Protein AF-A0A7C4PL25-F1 (afdb_monomer_lite)

pLDDT: mean 85.63, std 12.89, range [39.59, 97.0]

Sequence (104 aa):
MTSSLSILFLDRGTAEQAESAEQPACFPDLNLDQAIKEILSNRQDYRLKSFFYTSLHDIDQILYRQEVGKDLENPLLMREIQTFAEQMVLARRHLLVYSYFCRI

Radius of gyration: 16.99 Å; chains: 1; bounding box: 52×34×32 Å

Foldseek 3Di:
DDQDDDQLFPDSVLVVQLLVADADPCCVVVVVVVVVCVVCVVPPVDSCVSNVRRDDPDPVSVVSNVVVVVVCVPPVVVVVVVVVVVVVVVVVVVVVVVVVVVVD

Secondary structure (DSSP, 8-state):
------TT-S-HHHHHHHHTPPPPTTTTTTTHHHHHHHHTTT-TTS--HHHHH-----HHHHHHHHHHHHHHT-HHHHHHHHHHHHHHHHHHHHHHHHHHHT--

Organism: NCBI:txid229919

Structure (mmCIF, N/CA/C/O backbone):
data_AF-A0A7C4PL25-F1
#
_entry.id   AF-A0A7C4PL25-F1
#
loop_
_atom_site.group_PDB
_atom_site.id
_atom_site.type_symbol
_atom_site.label_atom_id
_atom_site.label_alt_id
_atom_site.label_comp_id
_atom_site.label_asym_id
_atom_site.label_entity_id
_atom_site.label_seq_id
_atom_site.pdbx_PDB_ins_code
_atom_site.Cartn_x
_atom_site.Cartn_y
_atom_site.Cartn_z
_atom_site.occupancy
_atom_site.B_iso_or_equiv
_atom_site.auth_seq_id
_atom_site.auth_comp_id
_atom_site.auth_asym_id
_atom_site.auth_atom_id
_atom_site.pdbx_PDB_model_num
ATOM 1 N N . MET A 1 1 ? -13.834 14.288 -15.717 1.00 39.59 1 MET A N 1
ATOM 2 C CA . MET A 1 1 ? -12.455 13.772 -15.844 1.00 39.59 1 MET A CA 1
ATOM 3 C C . MET A 1 1 ? -11.682 14.232 -14.617 1.00 39.59 1 MET A C 1
ATOM 5 O O . MET A 1 1 ? -10.969 15.222 -14.674 1.00 39.59 1 MET A O 1
ATOM 9 N N . THR A 1 2 ? -11.940 13.619 -13.463 1.00 41.22 2 THR A N 1
ATOM 10 C CA . THR A 1 2 ? -11.253 13.973 -12.215 1.00 41.22 2 THR A CA 1
ATOM 11 C C . THR A 1 2 ? -9.903 13.277 -12.224 1.00 41.22 2 THR A C 1
ATOM 13 O O . THR A 1 2 ? -9.841 12.065 -12.066 1.00 41.22 2 THR A O 1
ATOM 16 N N . SER A 1 3 ? -8.848 14.038 -12.488 1.00 43.50 3 SER A N 1
ATOM 17 C CA . SER A 1 3 ? -7.460 13.598 -12.381 1.00 43.50 3 SER A CA 1
ATOM 18 C C . SER A 1 3 ? -7.161 13.173 -10.940 1.00 43.50 3 SER A C 1
ATOM 20 O O . SER A 1 3 ? -7.156 14.021 -10.046 1.00 43.50 3 SER A O 1
ATOM 22 N N . SER A 1 4 ? -6.948 11.879 -10.709 1.00 57.75 4 SER A N 1
ATOM 23 C CA . SER A 1 4 ? -6.481 11.328 -9.437 1.00 57.75 4 SER A CA 1
ATOM 24 C C . SER A 1 4 ? -4.972 11.563 -9.320 1.00 57.75 4 SER A C 1
ATOM 26 O O . SER A 1 4 ? -4.182 11.067 -10.118 1.00 57.75 4 SER A O 1
ATOM 28 N N . LEU A 1 5 ? -4.554 12.354 -8.329 1.00 69.06 5 LEU A N 1
ATOM 29 C CA . LEU A 1 5 ? -3.155 12.396 -7.905 1.00 69.06 5 LEU A CA 1
ATOM 30 C C . LEU A 1 5 ? -2.882 11.106 -7.114 1.00 69.06 5 LEU A C 1
ATOM 32 O O . LEU A 1 5 ? -3.630 10.809 -6.181 1.00 69.06 5 LEU A O 1
ATOM 36 N N . SER A 1 6 ? -1.847 10.343 -7.470 1.00 81.31 6 SER A N 1
ATOM 37 C CA . SER A 1 6 ? -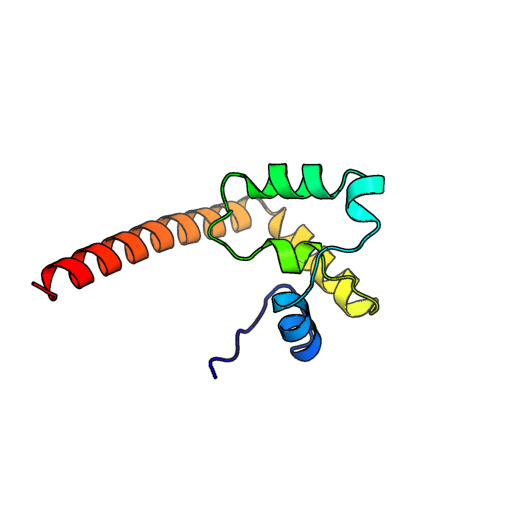1.471 9.130 -6.737 1.00 81.31 6 SER A CA 1
ATOM 38 C C . SER A 1 6 ? -0.167 9.336 -5.981 1.00 81.31 6 SER A C 1
ATOM 40 O O . SER A 1 6 ? 0.815 9.787 -6.555 1.00 81.31 6 SER A O 1
ATOM 42 N N . ILE A 1 7 ? -0.148 8.963 -4.700 1.00 88.62 7 ILE A N 1
ATOM 43 C CA . ILE A 1 7 ? 1.067 8.953 -3.869 1.00 88.62 7 ILE A CA 1
ATOM 44 C C . ILE A 1 7 ? 1.987 7.762 -4.186 1.00 88.62 7 ILE A C 1
ATOM 46 O O . ILE A 1 7 ? 3.106 7.700 -3.706 1.00 88.62 7 ILE A O 1
ATOM 50 N N . LEU A 1 8 ? 1.524 6.785 -4.974 1.00 88.31 8 LEU A N 1
ATOM 51 C CA . LEU A 1 8 ? 2.285 5.568 -5.282 1.00 88.31 8 LEU A CA 1
ATOM 52 C C . LEU A 1 8 ? 3.012 5.629 -6.633 1.00 88.31 8 LEU A C 1
ATOM 54 O O . LEU A 1 8 ? 3.600 4.627 -7.036 1.00 88.31 8 LEU A O 1
ATOM 58 N N . PHE A 1 9 ? 2.936 6.747 -7.360 1.00 87.75 9 PHE A N 1
ATOM 59 C CA . PHE A 1 9 ? 3.606 6.917 -8.651 1.00 87.75 9 PHE A CA 1
ATOM 60 C C . PHE A 1 9 ? 4.100 8.349 -8.819 1.00 87.75 9 PHE A C 1
ATOM 62 O O . PHE A 1 9 ? 3.379 9.292 -8.505 1.00 87.75 9 PHE A O 1
ATOM 69 N N . LEU A 1 10 ? 5.295 8.500 -9.386 1.00 86.06 10 LEU A N 1
ATOM 70 C CA . LEU A 1 10 ? 5.835 9.791 -9.811 1.00 86.06 10 LEU A CA 1
ATOM 71 C C . LEU A 1 10 ? 5.179 10.284 -11.105 1.00 86.06 10 LEU A C 1
ATOM 73 O O . LEU A 1 10 ? 5.032 11.486 -11.305 1.00 86.06 10 LEU A O 1
ATOM 77 N N . ASP A 1 11 ? 4.805 9.354 -11.990 1.00 85.00 11 ASP A N 1
ATOM 78 C CA . ASP A 1 11 ? 4.239 9.668 -13.300 1.00 85.00 11 ASP A CA 1
ATOM 79 C C . ASP A 1 11 ? 2.744 9.357 -13.338 1.00 85.00 11 ASP A C 1
ATOM 81 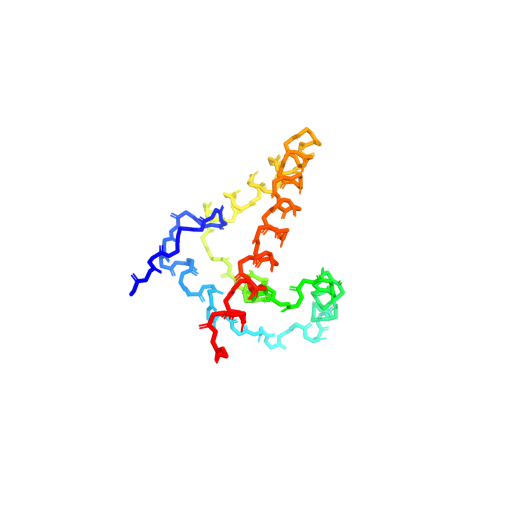O O . ASP A 1 11 ? 2.268 8.316 -12.874 1.00 85.00 11 ASP A O 1
ATOM 85 N N . ARG A 1 12 ? 2.003 10.277 -13.952 1.00 82.25 12 ARG A N 1
ATOM 86 C CA . ARG A 1 12 ? 0.558 10.178 -14.095 1.00 82.25 12 ARG A CA 1
ATOM 87 C C . ARG A 1 12 ? 0.151 9.096 -15.089 1.00 82.25 12 ARG A C 1
ATOM 89 O O . ARG A 1 12 ? -0.839 8.417 -14.836 1.00 82.25 12 ARG A O 1
ATOM 96 N N . GLY A 1 13 ? 0.888 8.928 -16.187 1.00 84.06 13 GLY A N 1
ATOM 97 C CA . GLY A 1 13 ? 0.600 7.869 -17.157 1.00 84.06 13 GLY A CA 1
ATOM 98 C C . GLY A 1 13 ? 0.613 6.502 -16.478 1.00 84.06 13 GLY A C 1
ATOM 99 O O . GLY A 1 13 ? -0.351 5.745 -16.579 1.00 84.06 13 GLY A O 1
ATOM 100 N N . THR A 1 14 ? 1.649 6.266 -15.674 1.00 84.75 14 THR A N 1
ATOM 101 C CA . THR A 1 14 ? 1.839 5.038 -14.889 1.00 84.75 14 THR A CA 1
ATOM 102 C C . THR A 1 14 ? 0.728 4.830 -13.858 1.00 84.75 14 THR A C 1
ATOM 104 O O . THR A 1 14 ? 0.235 3.712 -13.699 1.00 84.75 14 THR A O 1
ATOM 107 N N . ALA A 1 15 ? 0.273 5.899 -13.198 1.00 85.06 15 ALA A N 1
ATOM 108 C CA . ALA A 1 15 ? -0.864 5.835 -12.281 1.00 85.06 15 ALA A CA 1
ATOM 109 C C . ALA A 1 15 ? -2.178 5.453 -12.989 1.00 85.06 15 ALA A C 1
ATOM 111 O O . ALA A 1 15 ? -2.907 4.595 -12.497 1.00 85.06 15 ALA A O 1
ATOM 112 N N . GLU A 1 16 ? -2.468 6.041 -14.152 1.00 85.94 16 GLU A N 1
ATOM 113 C CA . GLU A 1 16 ? -3.680 5.740 -14.931 1.00 85.94 16 GLU A CA 1
ATOM 114 C C . GLU A 1 16 ? -3.658 4.300 -15.478 1.00 85.94 16 GLU A C 1
ATOM 116 O O . GLU A 1 16 ? -4.663 3.587 -15.437 1.00 85.94 16 GLU A O 1
ATOM 121 N N . GLN A 1 17 ? -2.494 3.824 -15.924 1.00 85.25 17 GLN A N 1
ATOM 122 C CA . GLN A 1 17 ? -2.312 2.436 -16.364 1.00 85.25 17 GLN A CA 1
ATOM 123 C C . GLN A 1 17 ? -2.533 1.458 -15.206 1.00 85.25 17 GLN A C 1
ATOM 125 O O . GLN A 1 17 ? -3.179 0.424 -15.373 1.00 85.25 17 GLN A O 1
ATOM 130 N N . ALA A 1 18 ? -2.086 1.816 -14.004 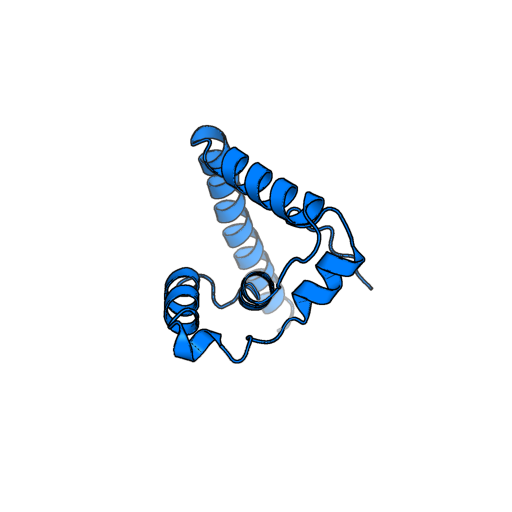1.00 86.38 18 ALA A N 1
ATOM 131 C CA . ALA A 1 18 ? -2.262 0.989 -12.823 1.00 86.38 18 ALA A CA 1
ATOM 132 C C . ALA A 1 18 ? -3.710 0.857 -12.344 1.00 86.38 18 ALA A C 1
ATOM 134 O O . ALA A 1 18 ? -4.062 -0.145 -11.725 1.00 86.38 18 ALA A O 1
ATOM 135 N N . GLU A 1 19 ? -4.570 1.839 -12.617 1.00 84.75 19 GLU A N 1
ATOM 136 C CA . GLU A 1 19 ? -6.002 1.749 -12.300 1.00 84.75 19 GLU A CA 1
ATOM 137 C C . GLU A 1 19 ? -6.724 0.693 -13.159 1.00 84.75 19 GLU A C 1
ATOM 139 O O . GLU A 1 19 ? -7.769 0.180 -12.756 1.00 84.75 19 GLU A O 1
ATOM 144 N N . SER A 1 20 ? -6.153 0.339 -14.316 1.00 85.31 20 SER A N 1
ATOM 145 C CA . SER A 1 20 ? -6.713 -0.626 -15.275 1.00 85.31 20 SER A CA 1
ATOM 146 C C . SER A 1 20 ? -5.921 -1.934 -15.391 1.00 85.31 20 SER A C 1
ATOM 148 O O . SER A 1 20 ? -6.260 -2.778 -16.216 1.00 85.31 20 SER A O 1
ATOM 150 N N . ALA A 1 21 ? -4.897 -2.133 -14.556 1.00 89.12 21 ALA A N 1
ATOM 151 C CA . ALA A 1 21 ? -4.061 -3.326 -14.604 1.00 89.12 21 ALA A CA 1
ATOM 152 C C . ALA A 1 21 ? -4.843 -4.606 -14.257 1.00 89.12 21 ALA A C 1
ATOM 154 O O . ALA A 1 21 ? -5.476 -4.714 -13.200 1.00 89.12 21 ALA A O 1
ATOM 155 N N . GLU A 1 22 ? -4.739 -5.595 -15.143 1.00 91.19 22 GLU A N 1
ATOM 156 C CA . GLU A 1 22 ? -5.278 -6.940 -14.960 1.00 91.19 22 GLU A CA 1
ATOM 157 C C . GLU A 1 22 ? -4.252 -7.872 -14.309 1.00 91.19 22 GLU A C 1
ATOM 159 O O . GLU A 1 22 ?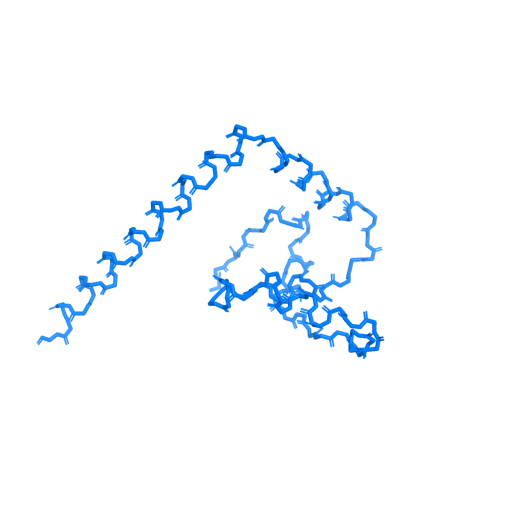 -3.043 -7.644 -14.363 1.00 91.19 22 GLU A O 1
ATOM 164 N N . GLN A 1 23 ? -4.744 -8.940 -13.680 1.00 92.06 23 GLN A N 1
ATOM 165 C CA . GLN A 1 23 ? -3.900 -9.913 -12.997 1.00 92.06 23 GLN A CA 1
ATOM 166 C C . GLN A 1 23 ? -2.948 -10.612 -13.986 1.00 92.06 23 GLN A C 1
ATOM 168 O O . GLN A 1 23 ? -3.420 -11.215 -14.953 1.00 92.06 23 GLN A O 1
ATOM 173 N N . PRO A 1 24 ? -1.626 -10.620 -13.732 1.00 92.25 24 PRO A N 1
ATOM 174 C CA . PRO A 1 24 ? -0.687 -11.338 -14.582 1.00 92.25 24 PRO A CA 1
ATOM 175 C C . PRO A 1 24 ? -0.912 -12.854 -14.527 1.00 92.25 24 PRO A C 1
ATOM 177 O O . PRO A 1 24 ? -1.176 -13.421 -13.464 1.00 92.25 24 PRO A O 1
ATOM 180 N N . ALA A 1 25 ? -0.741 -13.526 -15.667 1.00 93.25 25 ALA A N 1
ATOM 181 C CA . ALA A 1 25 ? -1.013 -14.959 -15.811 1.00 93.25 25 ALA A CA 1
ATOM 182 C C . ALA A 1 25 ? -0.165 -15.858 -14.890 1.00 93.25 25 ALA A C 1
ATOM 184 O O . ALA A 1 25 ? -0.602 -16.947 -14.546 1.00 93.25 25 ALA A O 1
ATOM 185 N N . CYS A 1 26 ? 1.014 -15.400 -14.459 1.00 91.81 26 CYS A N 1
ATOM 186 C CA . CYS A 1 26 ? 1.901 -16.146 -13.562 1.00 91.81 26 CYS A CA 1
ATOM 187 C C . CYS A 1 26 ? 1.501 -16.083 -12.076 1.00 91.81 26 CYS A C 1
ATOM 189 O O . CYS A 1 26 ? 2.105 -16.765 -11.252 1.00 91.81 26 CYS A O 1
ATOM 191 N N . PHE A 1 27 ? 0.521 -15.257 -11.690 1.00 93.38 27 PHE A N 1
ATOM 192 C CA . PHE A 1 27 ? 0.168 -15.066 -10.276 1.00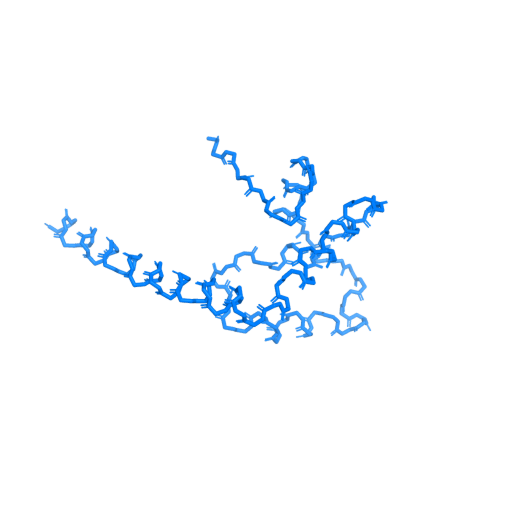 93.38 27 PHE A CA 1
ATOM 193 C C . PHE A 1 27 ? -0.415 -16.318 -9.610 1.00 93.38 27 PHE A C 1
ATOM 195 O O . PHE A 1 27 ? 0.004 -16.593 -8.486 1.00 93.38 27 PHE A O 1
ATOM 202 N N . PRO A 1 28 ? -1.325 -17.076 -10.257 1.00 93.69 28 PRO A N 1
ATOM 203 C CA . PRO A 1 28 ? -1.801 -18.349 -9.719 1.00 93.69 28 PRO A CA 1
ATOM 204 C C . PRO A 1 28 ? -0.671 -19.369 -9.541 1.00 93.69 28 PRO A C 1
ATOM 206 O O . PRO A 1 28 ? -0.611 -20.043 -8.518 1.00 93.69 28 PRO A O 1
ATOM 209 N N . ASP A 1 29 ? 0.269 -19.434 -10.491 1.00 96.50 29 ASP A N 1
ATOM 210 C CA . ASP A 1 29 ? 1.405 -20.368 -10.432 1.00 96.50 29 ASP A CA 1
ATOM 211 C C . ASP A 1 29 ? 2.341 -20.065 -9.253 1.00 96.50 29 ASP A C 1
ATOM 213 O O . ASP A 1 29 ? 2.900 -20.970 -8.635 1.00 96.50 29 ASP A O 1
ATOM 217 N N . LEU A 1 30 ? 2.499 -18.780 -8.923 1.00 94.06 30 LEU A N 1
ATOM 218 C CA . LEU A 1 30 ? 3.303 -18.302 -7.796 1.00 94.06 30 LEU A CA 1
ATOM 219 C C . LEU A 1 30 ? 2.499 -18.164 -6.491 1.00 94.06 30 LEU A C 1
ATOM 221 O O . LEU A 1 30 ? 3.040 -17.693 -5.490 1.00 94.06 30 LEU A O 1
ATOM 225 N N . ASN A 1 31 ? 1.216 -18.538 -6.499 1.00 92.38 31 ASN A N 1
ATOM 226 C CA . ASN A 1 31 ? 0.267 -18.361 -5.397 1.00 92.38 31 ASN A CA 1
ATOM 227 C C . ASN A 1 31 ? 0.172 -16.910 -4.862 1.00 92.38 31 ASN A C 1
ATOM 229 O O . ASN A 1 31 ? -0.155 -16.662 -3.696 1.00 92.38 31 ASN A O 1
ATOM 233 N N . LEU A 1 32 ? 0.488 -15.920 -5.704 1.00 93.31 32 LEU A N 1
ATOM 234 C CA . LEU A 1 32 ? 0.444 -14.496 -5.348 1.00 93.31 32 LEU A CA 1
ATOM 235 C C . LEU A 1 32 ? -0.987 -13.956 -5.338 1.00 93.31 32 LEU A C 1
ATOM 237 O O . LEU A 1 32 ? -1.292 -12.990 -4.641 1.00 93.31 32 LEU A O 1
ATOM 241 N N . ASP A 1 33 ? -1.880 -14.592 -6.087 1.00 92.81 33 ASP A N 1
ATOM 242 C CA . ASP A 1 33 ? -3.307 -14.296 -6.100 1.00 92.81 33 ASP A CA 1
ATOM 243 C C . ASP A 1 33 ? -3.953 -14.552 -4.730 1.00 92.81 33 ASP A C 1
ATOM 245 O O . ASP A 1 33 ? -4.716 -13.708 -4.246 1.00 92.81 33 ASP A O 1
ATOM 249 N N . GLN A 1 34 ? -3.583 -15.651 -4.062 1.00 91.38 34 GLN A N 1
ATOM 250 C CA . GLN A 1 34 ? -4.018 -15.937 -2.698 1.00 91.38 34 GLN A CA 1
ATOM 251 C C . GLN A 1 34 ? -3.437 -14.922 -1.709 1.00 91.38 34 GLN A C 1
ATOM 253 O O . GLN A 1 34 ? -4.185 -14.365 -0.906 1.00 91.38 34 GLN A O 1
ATOM 258 N N . ALA A 1 35 ? -2.137 -14.621 -1.792 1.00 92.00 35 ALA A N 1
ATOM 259 C CA . ALA A 1 35 ? -1.500 -13.641 -0.911 1.00 92.00 35 ALA A CA 1
ATOM 260 C C . ALA A 1 35 ? -2.180 -12.262 -1.002 1.00 92.00 35 ALA A C 1
ATOM 262 O O . ALA A 1 35 ? -2.536 -11.665 0.015 1.00 92.00 35 ALA A O 1
ATOM 263 N N . ILE A 1 36 ? -2.441 -11.780 -2.221 1.00 91.62 36 ILE A N 1
ATOM 264 C CA . ILE A 1 36 ? -3.131 -10.503 -2.450 1.00 91.62 36 ILE A CA 1
ATOM 265 C C . ILE A 1 36 ? -4.565 -10.552 -1.927 1.00 91.62 36 ILE A C 1
ATOM 267 O O . ILE A 1 36 ? -5.042 -9.580 -1.338 1.00 91.62 36 ILE A O 1
ATOM 271 N N . LYS A 1 37 ? -5.267 -11.674 -2.113 1.00 90.88 37 LYS A N 1
ATOM 272 C CA . LYS A 1 37 ? -6.622 -11.855 -1.586 1.00 90.88 37 LYS A CA 1
ATOM 273 C C . LYS A 1 37 ? -6.655 -11.747 -0.060 1.00 90.88 37 LYS A C 1
ATOM 275 O O . LYS A 1 37 ? -7.538 -11.067 0.459 1.00 90.88 37 LYS A O 1
ATOM 280 N N . GLU A 1 38 ? -5.703 -12.360 0.638 1.00 91.69 38 GLU A N 1
ATOM 281 C CA . GLU A 1 38 ? -5.603 -12.293 2.101 1.00 91.69 38 GLU A CA 1
ATOM 282 C C . GLU A 1 38 ? -5.285 -10.871 2.585 1.00 91.69 38 GLU A C 1
ATOM 284 O O . GLU A 1 38 ? -5.989 -10.340 3.449 1.00 91.69 38 GLU A O 1
ATOM 289 N N . ILE A 1 39 ? -4.303 -10.204 1.962 1.00 90.44 39 ILE A N 1
ATOM 290 C CA . ILE A 1 39 ? -3.931 -8.809 2.268 1.00 90.44 39 ILE A CA 1
ATOM 291 C C . ILE A 1 39 ? -5.137 -7.867 2.117 1.00 90.44 39 ILE A C 1
ATOM 293 O O . ILE A 1 39 ? -5.328 -6.944 2.911 1.00 90.44 39 ILE A O 1
ATOM 297 N N . LEU A 1 40 ? -5.971 -8.099 1.100 1.00 90.81 40 LEU A N 1
ATOM 298 C CA . LEU A 1 40 ? -7.109 -7.244 0.761 1.00 90.81 40 LEU A CA 1
ATOM 299 C C . LEU A 1 40 ? -8.443 -7.692 1.366 1.00 90.81 40 LEU A C 1
ATOM 301 O O . LEU A 1 40 ? -9.462 -7.052 1.100 1.00 90.81 40 LEU A O 1
ATOM 305 N N . SER A 1 41 ? -8.460 -8.742 2.188 1.00 86.88 41 SER A N 1
ATOM 306 C CA . SER A 1 41 ? -9.675 -9.344 2.759 1.00 86.88 41 SER A CA 1
ATOM 307 C C . SER A 1 41 ? -10.643 -8.317 3.367 1.00 86.88 41 SER A C 1
ATOM 309 O O . SER A 1 41 ? -11.836 -8.360 3.074 1.00 86.88 41 SER A O 1
ATOM 311 N N . ASN A 1 42 ? -10.119 -7.334 4.107 1.00 82.00 42 ASN A N 1
ATOM 312 C CA . ASN A 1 42 ? -10.886 -6.274 4.779 1.00 82.00 42 ASN A CA 1
ATOM 313 C C . ASN A 1 42 ? -11.002 -4.962 3.980 1.00 82.00 42 ASN A C 1
ATOM 315 O O . ASN A 1 42 ? -11.466 -3.951 4.505 1.00 82.00 42 ASN A O 1
ATOM 319 N N . ARG A 1 43 ? -10.520 -4.935 2.732 1.00 84.00 43 ARG A N 1
ATOM 320 C CA . ARG A 1 43 ? -10.413 -3.720 1.904 1.00 84.00 43 ARG A CA 1
ATOM 321 C C . ARG A 1 43 ? -10.926 -3.936 0.478 1.00 84.00 43 ARG A C 1
ATOM 323 O O . ARG A 1 43 ? -10.513 -3.223 -0.428 1.00 84.00 43 ARG A O 1
ATOM 330 N N . GLN A 1 44 ? -11.826 -4.896 0.272 1.00 76.44 44 GLN A N 1
ATOM 331 C CA . GLN A 1 44 ? -12.318 -5.268 -1.063 1.00 76.44 44 GLN A CA 1
ATOM 332 C C . GLN A 1 44 ? -13.096 -4.147 -1.764 1.00 76.44 44 GLN A C 1
ATOM 334 O O . GLN A 1 44 ? -13.043 -4.044 -2.987 1.00 76.44 44 GLN A O 1
ATOM 339 N N . ASP A 1 45 ? -13.763 -3.283 -0.993 1.00 77.50 45 ASP A N 1
ATOM 340 C CA . ASP A 1 45 ? -14.474 -2.107 -1.516 1.00 77.50 45 ASP A CA 1
ATOM 341 C C . ASP A 1 45 ? -13.523 -1.087 -2.155 1.00 77.50 45 ASP A C 1
ATOM 343 O O . ASP A 1 45 ? -13.921 -0.260 -2.979 1.00 77.50 45 ASP A O 1
ATOM 347 N N . TYR A 1 46 ? -12.246 -1.144 -1.780 1.00 79.06 46 TYR A N 1
ATOM 348 C CA . TYR A 1 46 ? -11.204 -0.361 -2.406 1.00 79.06 46 TYR A CA 1
ATOM 349 C C . TYR A 1 46 ? -10.681 -1.143 -3.614 1.00 79.06 46 TYR A C 1
ATOM 351 O O . TYR A 1 46 ? -10.285 -2.304 -3.505 1.00 79.06 46 TYR A O 1
ATOM 359 N N . ARG A 1 47 ? -10.644 -0.500 -4.787 1.00 82.12 47 ARG A N 1
ATOM 360 C CA . ARG A 1 47 ? -10.089 -1.067 -6.030 1.00 82.12 47 ARG A CA 1
ATOM 361 C C . ARG A 1 47 ? -8.554 -1.149 -5.971 1.00 82.12 47 ARG A C 1
ATOM 363 O O . ARG A 1 47 ? -7.866 -0.565 -6.792 1.00 82.12 47 ARG A O 1
ATOM 370 N N . LEU A 1 48 ? -8.013 -1.835 -4.961 1.00 87.38 48 LEU A N 1
ATOM 371 C CA . LEU A 1 48 ? -6.577 -1.871 -4.669 1.00 87.38 48 LEU A CA 1
ATOM 372 C C . LEU A 1 48 ? -5.826 -2.938 -5.466 1.00 87.38 48 LEU A C 1
ATOM 374 O O . LEU A 1 48 ? -4.623 -2.813 -5.658 1.00 87.38 48 LEU A O 1
ATOM 378 N N . LYS A 1 49 ? -6.525 -3.978 -5.938 1.00 90.06 49 LYS A N 1
ATOM 379 C CA . LYS A 1 49 ? -5.923 -5.122 -6.641 1.00 90.06 49 LYS A CA 1
ATOM 380 C C . LYS A 1 49 ? -5.064 -4.706 -7.835 1.00 90.06 49 LYS A C 1
ATOM 382 O O . LYS A 1 49 ? -3.957 -5.208 -7.983 1.00 90.06 49 LYS A O 1
ATOM 387 N N . SER A 1 50 ? -5.546 -3.759 -8.637 1.00 89.75 50 SER A N 1
ATOM 388 C CA . SER A 1 50 ? -4.857 -3.315 -9.849 1.00 89.75 50 SER A CA 1
ATOM 389 C C . SER A 1 50 ? -3.472 -2.723 -9.538 1.00 89.75 50 SER A C 1
ATOM 391 O O . SER A 1 50 ? -2.505 -3.005 -10.244 1.00 89.75 50 SER A O 1
ATOM 393 N N . PHE A 1 51 ? -3.306 -2.041 -8.398 1.00 89.25 51 PHE A N 1
ATOM 394 C CA . PHE A 1 51 ? -2.002 -1.525 -7.965 1.00 89.25 51 PHE A CA 1
ATOM 395 C C . PHE A 1 51 ? -0.987 -2.628 -7.623 1.00 89.25 51 PHE A C 1
ATOM 397 O O . PHE A 1 51 ? 0.208 -2.405 -7.819 1.00 89.25 51 PHE A O 1
ATOM 404 N N . PHE A 1 52 ? -1.440 -3.803 -7.163 1.00 89.56 52 PHE A N 1
ATOM 405 C CA . PHE A 1 52 ? -0.586 -4.980 -6.922 1.00 89.56 52 PHE A CA 1
ATOM 406 C C . PHE A 1 52 ? -0.259 -5.753 -8.205 1.00 89.56 52 PHE A C 1
ATOM 408 O O . PHE A 1 52 ? 0.762 -6.429 -8.271 1.00 89.56 52 PHE A O 1
ATOM 415 N N . TYR A 1 53 ? -1.115 -5.660 -9.221 1.00 91.50 53 TYR A N 1
ATOM 416 C CA . TYR A 1 53 ? -0.901 -6.278 -10.533 1.00 91.50 53 TYR A CA 1
ATOM 417 C C . TYR A 1 53 ? -0.011 -5.443 -11.450 1.00 91.50 53 TYR A C 1
ATOM 419 O O . TYR A 1 53 ? 0.549 -5.954 -12.417 1.00 91.50 53 TYR A O 1
ATOM 427 N N . THR A 1 54 ? 0.132 -4.156 -11.140 1.00 89.69 54 THR A N 1
ATOM 428 C CA . THR A 1 54 ? 0.937 -3.232 -11.932 1.00 89.69 54 THR A CA 1
ATOM 429 C C . THR A 1 54 ? 2.419 -3.563 -11.790 1.00 89.69 54 THR A C 1
ATOM 431 O O . THR A 1 54 ? 3.039 -3.265 -10.765 1.00 89.69 54 THR A O 1
ATOM 434 N N . SER A 1 55 ? 2.996 -4.127 -12.848 1.00 86.00 55 SER A N 1
ATOM 435 C CA . SER A 1 55 ? 4.444 -4.255 -12.995 1.00 86.00 55 SER A CA 1
ATOM 436 C C . SER A 1 55 ? 5.057 -2.888 -13.295 1.00 86.00 55 SER A C 1
ATOM 438 O O . SER A 1 55 ? 4.660 -2.220 -14.248 1.00 86.00 55 SER A O 1
ATOM 440 N N . LEU A 1 56 ? 6.036 -2.473 -12.492 1.00 87.56 56 LEU A N 1
ATOM 441 C CA . LEU A 1 56 ? 6.840 -1.286 -12.769 1.00 87.56 56 LEU A CA 1
ATOM 442 C C . LEU A 1 56 ? 8.105 -1.688 -13.524 1.00 87.56 56 LEU A C 1
ATOM 444 O O . LEU A 1 56 ? 8.794 -2.626 -13.129 1.00 87.56 56 LEU A O 1
ATOM 448 N N . HIS A 1 57 ? 8.412 -0.961 -14.596 1.00 88.06 57 HIS A N 1
ATOM 449 C CA . HIS A 1 57 ? 9.603 -1.187 -15.424 1.00 88.06 57 HIS A CA 1
ATOM 450 C C . HIS A 1 57 ? 10.650 -0.074 -15.286 1.00 88.06 57 HIS A C 1
ATOM 452 O O . HIS A 1 57 ? 11.767 -0.221 -15.773 1.00 88.06 57 HIS A O 1
ATOM 458 N N . ASP A 1 58 ? 10.289 1.018 -14.614 1.00 90.50 58 ASP A N 1
ATOM 459 C CA . ASP A 1 58 ? 11.159 2.152 -14.329 1.00 90.50 58 ASP A CA 1
ATOM 460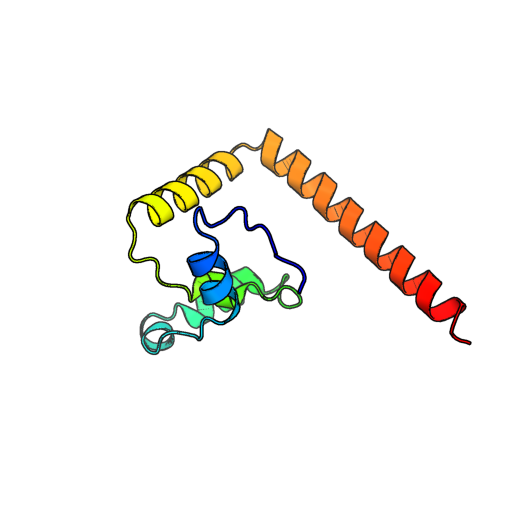 C C . ASP A 1 58 ? 11.711 2.045 -12.901 1.00 90.50 58 ASP A C 1
ATOM 462 O O . ASP A 1 58 ? 10.958 1.879 -11.936 1.00 90.50 58 ASP A O 1
ATOM 466 N N . ILE A 1 59 ? 13.035 2.135 -12.779 1.00 92.81 59 ILE A N 1
ATOM 467 C CA . ILE A 1 59 ? 13.757 2.035 -11.509 1.00 92.81 59 ILE A CA 1
ATOM 468 C C . ILE A 1 59 ? 13.374 3.190 -10.583 1.00 92.81 59 ILE A C 1
ATOM 470 O O . ILE A 1 59 ? 13.164 2.953 -9.393 1.00 92.81 59 ILE A O 1
ATOM 474 N N . ASP A 1 60 ? 13.214 4.405 -11.106 1.00 91.81 60 ASP A N 1
ATOM 475 C CA . ASP A 1 60 ? 12.905 5.575 -10.280 1.00 91.81 60 ASP A CA 1
ATOM 476 C C . ASP A 1 60 ? 11.509 5.445 -9.651 1.00 91.81 60 ASP A C 1
ATOM 478 O O . ASP A 1 60 ? 11.314 5.749 -8.472 1.00 91.81 60 ASP A O 1
ATOM 482 N N . GLN A 1 61 ? 10.547 4.881 -10.391 1.00 90.81 61 GLN A N 1
ATOM 483 C CA . GLN A 1 61 ? 9.208 4.562 -9.876 1.00 90.81 61 GLN A CA 1
ATOM 484 C C . GLN A 1 61 ? 9.242 3.481 -8.793 1.00 90.81 61 GLN A C 1
ATOM 486 O O . GLN A 1 61 ? 8.516 3.568 -7.798 1.00 90.81 61 GLN A O 1
ATOM 491 N N . ILE A 1 62 ? 10.064 2.445 -8.987 1.00 91.38 62 ILE A N 1
ATOM 492 C CA . ILE A 1 62 ? 10.221 1.360 -8.011 1.00 91.38 62 ILE A CA 1
ATOM 493 C C . ILE A 1 62 ? 10.801 1.915 -6.712 1.00 91.38 62 ILE A C 1
ATOM 495 O O . ILE A 1 62 ? 10.246 1.659 -5.642 1.00 91.38 62 ILE A O 1
ATOM 499 N N . LEU A 1 63 ? 11.881 2.694 -6.805 1.00 94.50 63 LEU A N 1
ATOM 500 C CA . LEU A 1 63 ? 12.530 3.304 -5.648 1.00 94.50 63 LEU A CA 1
ATOM 501 C C . LEU A 1 63 ? 11.579 4.251 -4.924 1.00 94.50 63 LEU A C 1
ATOM 503 O O . LEU A 1 63 ? 11.426 4.139 -3.713 1.00 94.50 63 LEU A O 1
ATOM 507 N N . TYR A 1 64 ? 10.864 5.106 -5.656 1.00 93.44 64 TYR A N 1
ATOM 508 C CA . TYR A 1 64 ? 9.876 6.002 -5.063 1.00 93.44 64 TYR A CA 1
ATOM 509 C C . TYR A 1 64 ? 8.817 5.249 -4.252 1.00 93.44 64 TYR A C 1
ATOM 511 O O . TYR A 1 64 ? 8.560 5.592 -3.100 1.00 93.44 64 TYR A O 1
ATOM 519 N N . ARG A 1 65 ? 8.240 4.173 -4.805 1.00 91.75 65 ARG A N 1
ATOM 520 C CA . ARG A 1 65 ? 7.270 3.350 -4.067 1.00 91.75 65 ARG A CA 1
ATOM 521 C C . ARG A 1 65 ? 7.856 2.718 -2.811 1.00 91.75 65 ARG A C 1
ATOM 523 O O . ARG A 1 65 ? 7.150 2.599 -1.812 1.00 91.75 65 ARG A O 1
ATOM 530 N N . GLN A 1 66 ? 9.111 2.281 -2.869 1.00 93.44 66 GLN A N 1
ATOM 531 C CA . GLN A 1 66 ? 9.790 1.707 -1.711 1.00 93.44 66 GLN A CA 1
ATOM 532 C C . GLN A 1 66 ? 10.048 2.760 -0.634 1.00 93.44 66 GLN A C 1
ATOM 534 O O . GLN A 1 66 ? 9.819 2.471 0.535 1.00 93.44 66 GLN A O 1
ATOM 539 N N . GLU A 1 67 ? 10.455 3.974 -1.008 1.00 95.12 67 GLU A N 1
ATOM 540 C CA . GLU A 1 67 ? 10.623 5.084 -0.063 1.00 95.12 67 GLU A CA 1
ATOM 541 C C . GLU A 1 67 ? 9.292 5.478 0.585 1.00 95.12 67 GLU A C 1
ATOM 543 O O . GLU A 1 67 ? 9.227 5.580 1.805 1.00 95.12 67 GLU A O 1
ATOM 548 N N . VAL A 1 68 ? 8.198 5.556 -0.183 1.00 92.81 68 VAL A N 1
ATOM 549 C CA . VAL A 1 68 ? 6.852 5.751 0.389 1.00 92.81 68 VAL A CA 1
ATOM 550 C C . VAL A 1 68 ? 6.515 4.636 1.385 1.00 92.81 68 VAL A C 1
ATOM 552 O O . VAL A 1 68 ? 5.967 4.902 2.451 1.00 92.81 68 VAL A O 1
ATOM 555 N N . GLY A 1 69 ? 6.860 3.383 1.070 1.00 91.88 69 GLY A N 1
ATOM 556 C CA . GLY A 1 69 ? 6.713 2.259 1.995 1.00 91.88 69 GLY A CA 1
ATOM 557 C C . GLY A 1 69 ? 7.496 2.454 3.296 1.00 91.88 69 GLY A C 1
ATOM 558 O O . GLY A 1 69 ? 6.927 2.284 4.370 1.00 91.88 69 GLY A O 1
ATOM 559 N N . LYS A 1 70 ? 8.762 2.873 3.207 1.00 95.50 70 LYS A N 1
ATOM 560 C CA . LYS A 1 70 ? 9.622 3.153 4.369 1.00 95.50 70 LYS A CA 1
ATOM 561 C C . LYS A 1 70 ? 9.099 4.308 5.214 1.00 95.50 70 LYS A C 1
ATOM 563 O O . LYS A 1 70 ? 9.092 4.209 6.437 1.00 95.50 70 LYS A O 1
ATOM 568 N N . ASP A 1 71 ? 8.615 5.378 4.590 1.00 93.62 71 ASP A N 1
ATOM 569 C CA . ASP A 1 71 ? 8.005 6.497 5.310 1.00 93.62 71 ASP A CA 1
ATOM 570 C C . ASP A 1 71 ? 6.805 6.018 6.138 1.00 93.62 71 ASP A C 1
ATOM 572 O O . ASP A 1 71 ? 6.639 6.403 7.299 1.00 93.62 71 ASP A O 1
ATOM 576 N N . LEU A 1 72 ? 6.001 5.111 5.573 1.00 93.00 72 LEU A N 1
ATOM 577 C CA . LEU A 1 72 ? 4.855 4.496 6.243 1.00 93.00 72 LEU A CA 1
ATOM 578 C C . LEU A 1 72 ? 5.240 3.525 7.374 1.00 93.00 72 LEU A C 1
ATOM 580 O O . LEU A 1 72 ? 4.392 3.219 8.210 1.00 93.00 72 LEU A O 1
ATOM 584 N N . GLU A 1 73 ? 6.493 3.076 7.471 1.00 94.56 73 GLU A N 1
ATOM 585 C CA . GLU A 1 73 ? 6.965 2.290 8.620 1.00 94.56 73 GLU A CA 1
ATOM 586 C C . GLU A 1 73 ? 7.144 3.150 9.882 1.00 94.56 73 GLU A C 1
ATOM 588 O O . GLU A 1 73 ? 7.226 2.613 10.990 1.00 94.56 73 GLU A O 1
ATOM 593 N N . ASN A 1 74 ? 7.151 4.485 9.758 1.00 97.00 74 ASN A N 1
ATOM 594 C CA . ASN A 1 74 ? 7.192 5.368 10.916 1.00 97.00 74 ASN A CA 1
ATOM 595 C C . ASN A 1 74 ? 5.890 5.240 11.739 1.00 97.00 74 ASN A C 1
ATOM 597 O O . ASN A 1 74 ? 4.817 5.640 11.272 1.00 97.00 74 ASN A O 1
ATOM 601 N N . PRO A 1 75 ? 5.956 4.764 12.998 1.00 96.06 75 PRO A N 1
ATOM 602 C CA . PRO A 1 75 ? 4.764 4.458 13.784 1.00 96.06 75 PRO A CA 1
ATOM 603 C C . PRO A 1 75 ? 3.950 5.702 14.157 1.00 96.06 75 PRO A C 1
ATOM 605 O O . PRO A 1 75 ? 2.733 5.607 14.310 1.00 96.06 75 PRO A O 1
ATOM 608 N N . LEU A 1 76 ? 4.590 6.870 14.294 1.00 96.25 76 LEU A N 1
ATOM 609 C CA . LEU A 1 76 ? 3.882 8.124 14.561 1.00 96.25 76 LEU A CA 1
ATOM 610 C C . LEU A 1 76 ? 3.091 8.560 13.328 1.00 96.25 76 LEU A C 1
ATOM 612 O O . LEU A 1 76 ? 1.904 8.849 13.440 1.00 96.25 76 LEU A O 1
ATOM 616 N N . LEU A 1 77 ? 3.720 8.534 12.149 1.00 95.06 77 LEU A N 1
ATOM 617 C CA . LEU A 1 77 ? 3.050 8.883 10.898 1.00 95.06 77 LEU A CA 1
ATOM 618 C C . LEU A 1 77 ? 1.895 7.921 10.599 1.00 95.06 77 LEU A C 1
ATOM 620 O O . LEU A 1 77 ? 0.785 8.360 10.303 1.00 95.06 77 LEU A O 1
ATOM 624 N N . MET A 1 78 ? 2.134 6.614 10.731 1.00 94.62 78 MET A N 1
ATOM 625 C CA . MET A 1 78 ? 1.113 5.594 10.498 1.00 94.62 78 MET A CA 1
ATOM 626 C C . MET A 1 78 ? -0.092 5.776 11.428 1.00 94.62 78 MET A C 1
ATOM 628 O O . MET A 1 78 ? -1.235 5.661 10.987 1.00 94.62 78 MET A O 1
ATOM 632 N N . ARG A 1 79 ? 0.139 6.124 12.701 1.00 96.38 79 ARG A N 1
ATOM 633 C CA . ARG A 1 79 ? -0.941 6.405 13.655 1.00 96.38 79 ARG A CA 1
ATOM 634 C C . ARG A 1 79 ? -1.796 7.598 13.229 1.00 96.38 79 ARG A C 1
ATOM 636 O O . ARG A 1 79 ? -3.024 7.513 13.299 1.00 96.38 79 ARG A O 1
ATOM 643 N N . GLU A 1 80 ? -1.174 8.686 12.786 1.00 96.56 80 GLU A N 1
ATOM 644 C CA . GLU A 1 80 ? -1.900 9.869 12.308 1.00 96.56 80 GLU A CA 1
ATOM 645 C C . GLU A 1 80 ? -2.701 9.556 11.036 1.00 96.56 80 GLU A C 1
ATOM 647 O O . GLU A 1 80 ? -3.887 9.881 10.952 1.00 96.56 80 GLU A O 1
ATOM 652 N N . ILE A 1 81 ? -2.101 8.837 10.078 1.00 94.12 81 ILE A N 1
ATOM 653 C CA . ILE A 1 81 ? -2.782 8.387 8.853 1.00 94.12 81 ILE A CA 1
ATOM 654 C C . ILE A 1 81 ? -3.978 7.495 9.191 1.00 94.12 81 ILE A C 1
ATOM 656 O O . ILE A 1 81 ? -5.058 7.663 8.620 1.00 94.12 81 ILE A O 1
ATOM 660 N N . GLN A 1 82 ? -3.811 6.556 10.121 1.00 93.56 82 GLN A N 1
ATOM 661 C CA . GLN A 1 82 ? -4.883 5.656 10.521 1.00 93.56 82 GLN A CA 1
ATOM 662 C C . GLN A 1 82 ? -6.022 6.406 11.218 1.00 93.56 82 GLN A C 1
ATOM 664 O O . GLN A 1 82 ? -7.184 6.209 10.864 1.00 93.56 82 GLN A O 1
ATOM 669 N N . THR A 1 83 ? -5.693 7.331 12.121 1.00 96.12 83 THR A N 1
ATOM 670 C CA . THR A 1 83 ? -6.681 8.193 12.784 1.00 96.12 83 THR A CA 1
ATOM 671 C C . THR A 1 83 ? -7.477 8.990 11.751 1.00 96.12 83 THR A C 1
ATOM 673 O O . THR A 1 83 ? -8.708 8.999 11.777 1.00 96.12 83 THR A O 1
ATOM 676 N N . PHE A 1 84 ? -6.794 9.607 10.785 1.00 94.44 84 PHE A N 1
ATOM 677 C CA . PHE A 1 84 ? -7.443 10.320 9.688 1.00 94.44 84 PHE A CA 1
ATOM 678 C C . PHE A 1 84 ? -8.360 9.405 8.860 1.00 94.44 84 PHE A C 1
ATOM 680 O O . PHE A 1 84 ? -9.514 9.753 8.593 1.00 94.44 84 PHE A O 1
ATOM 687 N N . ALA A 1 85 ? -7.878 8.220 8.476 1.00 91.06 85 ALA A N 1
ATOM 688 C CA . ALA A 1 85 ? -8.643 7.266 7.678 1.00 91.06 85 ALA A CA 1
ATOM 689 C C . ALA A 1 85 ? -9.926 6.811 8.396 1.00 91.06 85 ALA A C 1
ATOM 691 O O . ALA A 1 85 ? -10.989 6.743 7.775 1.00 91.06 85 ALA A O 1
ATOM 692 N N . GLU A 1 86 ? -9.852 6.557 9.703 1.00 92.12 86 GLU A N 1
ATOM 693 C CA . GLU A 1 86 ? -11.003 6.192 10.533 1.00 92.12 86 GLU A CA 1
ATOM 694 C C . GLU A 1 86 ? -12.054 7.310 10.568 1.00 92.12 86 GLU A C 1
ATOM 696 O O . GLU A 1 86 ? -13.240 7.052 10.335 1.00 92.12 86 GLU A O 1
ATOM 701 N N . GLN A 1 87 ? -11.634 8.567 10.751 1.00 94.88 87 GLN A N 1
ATOM 702 C CA . GLN A 1 87 ? -12.550 9.715 10.711 1.00 94.88 87 GLN A CA 1
ATOM 703 C C . GLN A 1 87 ? -13.205 9.891 9.332 1.00 94.88 87 GLN A C 1
ATOM 705 O O . GLN A 1 87 ? -14.400 10.179 9.240 1.00 94.88 87 GLN A O 1
ATOM 710 N N . MET A 1 88 ? -12.469 9.649 8.244 1.00 90.44 88 MET A N 1
ATOM 711 C CA . MET A 1 88 ? -13.013 9.721 6.884 1.00 90.44 88 MET A CA 1
ATOM 712 C C . MET A 1 88 ? -14.072 8.650 6.602 1.00 90.44 88 MET A C 1
ATOM 714 O O . MET A 1 88 ? -15.048 8.915 5.890 1.00 90.44 88 MET A O 1
ATOM 718 N N . VAL A 1 89 ? -13.930 7.451 7.176 1.00 88.25 89 VAL A N 1
ATOM 719 C CA . VAL A 1 89 ? -14.969 6.412 7.103 1.00 88.25 89 VAL A CA 1
ATOM 720 C C . VAL A 1 89 ? -16.245 6.882 7.802 1.00 88.25 89 VAL A C 1
ATOM 722 O O . VAL A 1 89 ? -17.334 6.731 7.242 1.00 88.25 89 VAL A O 1
ATOM 725 N N . LEU A 1 90 ? -16.131 7.493 8.986 1.00 90.69 90 LEU A N 1
ATOM 726 C CA . LEU A 1 90 ? -17.280 8.045 9.713 1.00 90.69 90 LEU A CA 1
ATOM 727 C C . LEU A 1 90 ? -17.957 9.173 8.927 1.00 90.69 90 LEU A C 1
ATOM 729 O O . LEU A 1 90 ? -19.172 9.137 8.728 1.00 90.69 90 LEU A O 1
ATOM 733 N N . ALA A 1 91 ? -17.178 10.120 8.400 1.00 90.38 91 ALA A N 1
ATOM 734 C CA . ALA A 1 91 ? -17.692 11.212 7.578 1.00 90.38 91 ALA A CA 1
ATOM 735 C C . ALA A 1 91 ? -18.474 10.688 6.359 1.00 90.38 91 ALA A C 1
ATOM 737 O O . ALA A 1 91 ? -19.599 11.123 6.103 1.00 90.38 91 ALA A O 1
ATOM 738 N N . ARG A 1 92 ? -17.931 9.689 5.645 1.00 86.75 92 ARG A N 1
ATOM 739 C CA . ARG A 1 92 ? -18.611 9.063 4.501 1.00 86.75 92 ARG A CA 1
ATOM 740 C C . ARG A 1 92 ? -19.915 8.372 4.912 1.00 86.75 92 ARG A C 1
ATOM 742 O O . ARG A 1 92 ? -20.903 8.495 4.193 1.00 86.75 92 ARG A O 1
ATOM 749 N N . ARG A 1 93 ? -19.950 7.685 6.060 1.00 86.56 93 ARG A N 1
ATOM 750 C CA . ARG A 1 93 ? -21.184 7.069 6.584 1.00 86.56 93 ARG A CA 1
ATOM 751 C C . ARG A 1 93 ? -22.262 8.115 6.853 1.00 86.56 93 ARG A C 1
ATOM 753 O O . ARG A 1 93 ? -23.391 7.928 6.410 1.00 86.56 93 ARG A O 1
ATOM 760 N N . HIS A 1 94 ? -21.918 9.225 7.508 1.00 87.31 94 HIS A N 1
ATOM 761 C CA . HIS A 1 94 ? -22.871 10.308 7.755 1.00 87.31 94 HIS A CA 1
ATOM 762 C C . HIS A 1 94 ? -23.417 10.898 6.452 1.00 87.31 94 HIS A C 1
ATOM 764 O O . HIS A 1 94 ? -24.631 11.030 6.309 1.00 87.31 94 HIS A O 1
ATOM 770 N N . LEU A 1 95 ? -22.550 11.184 5.476 1.00 85.81 95 LEU A N 1
ATOM 771 C CA . LEU A 1 95 ? -22.974 11.708 4.173 1.00 85.81 95 LEU A CA 1
ATOM 772 C C . LEU A 1 95 ? -23.941 10.765 3.447 1.00 85.81 95 LEU A C 1
ATOM 774 O O . LEU A 1 95 ? -24.930 11.225 2.878 1.00 85.81 95 LEU A O 1
ATOM 778 N N . LEU A 1 96 ? -23.695 9.453 3.496 1.00 83.88 96 LEU A N 1
ATOM 779 C CA . LEU A 1 96 ? -24.601 8.470 2.905 1.00 83.88 96 LEU A CA 1
ATOM 780 C C . LEU A 1 96 ? -25.976 8.506 3.583 1.00 83.88 96 LEU A C 1
ATOM 782 O O . LEU A 1 96 ? -26.976 8.604 2.874 1.00 83.88 96 LEU A O 1
ATOM 786 N N . VAL A 1 97 ? -26.028 8.509 4.922 1.00 78.75 97 VAL A N 1
ATOM 787 C CA . VAL A 1 97 ? -27.282 8.560 5.703 1.00 78.75 97 VAL A CA 1
ATOM 788 C C . VAL A 1 97 ? -28.116 9.801 5.362 1.00 78.75 97 VAL A C 1
ATOM 790 O O . VAL A 1 97 ? -29.310 9.672 5.094 1.00 78.75 97 VAL A O 1
ATOM 793 N N . TYR A 1 98 ? -27.501 10.986 5.288 1.00 68.12 98 TYR A N 1
ATOM 794 C CA . TYR A 1 98 ? -28.216 12.209 4.899 1.00 68.12 98 TYR A CA 1
ATOM 795 C C . TYR A 1 98 ? -28.692 12.184 3.438 1.00 68.12 98 TYR A C 1
ATOM 797 O O . TYR A 1 98 ? -29.766 12.707 3.140 1.00 68.12 98 TYR A O 1
ATOM 805 N N . SER A 1 99 ? -27.948 11.542 2.528 1.00 63.72 99 SER A N 1
ATOM 806 C CA . SER A 1 99 ? -28.375 11.405 1.126 1.00 63.72 99 SER A CA 1
ATOM 807 C C . SER A 1 99 ? -29.613 10.511 0.963 1.00 63.72 99 SER A C 1
ATOM 809 O O . SER A 1 99 ? -30.427 10.763 0.079 1.00 63.72 99 SER A O 1
ATOM 811 N N . TYR A 1 100 ? -29.787 9.497 1.824 1.00 58.06 100 TYR A N 1
ATOM 812 C CA . TYR A 1 100 ? -30.972 8.630 1.806 1.00 58.06 100 TYR A CA 1
ATOM 813 C C . TYR A 1 100 ? -32.220 9.327 2.365 1.00 58.06 100 TYR A C 1
ATOM 815 O O . TYR A 1 100 ? -33.313 9.093 1.860 1.00 58.06 100 TYR A O 1
ATOM 823 N N . PHE A 1 101 ? -32.071 10.206 3.362 1.00 55.44 101 PHE A N 1
ATOM 824 C CA . PHE A 1 101 ? -33.203 10.910 3.983 1.00 55.44 101 PHE A CA 1
ATOM 825 C C . PHE A 1 101 ? -33.779 12.037 3.107 1.00 55.44 101 PHE A C 1
ATOM 827 O O . PHE A 1 101 ? -34.949 12.364 3.227 1.00 55.44 101 PHE A O 1
ATOM 834 N N . CYS A 1 102 ? -32.982 12.609 2.200 1.00 50.91 102 CYS A N 1
ATOM 835 C CA . CYS A 1 102 ? -33.422 13.667 1.277 1.00 50.91 102 CYS A CA 1
ATOM 836 C C . CYS A 1 102 ? -33.943 13.128 -0.075 1.00 50.91 102 CYS A C 1
ATOM 838 O O . CYS A 1 102 ? -34.205 13.904 -0.992 1.00 50.91 102 CYS A O 1
ATOM 840 N N . ARG A 1 103 ? -34.021 11.797 -0.239 1.00 48.06 103 ARG A N 1
ATOM 841 C CA . ARG A 1 103 ? -34.442 11.120 -1.482 1.00 48.06 103 ARG A CA 1
ATOM 842 C C . ARG A 1 103 ? -35.783 10.374 -1.347 1.00 48.06 103 ARG A C 1
ATOM 844 O O . ARG A 1 103 ? -36.172 9.687 -2.290 1.00 48.06 103 ARG A O 1
ATOM 851 N N . ILE A 1 104 ? -36.458 10.518 -0.202 1.00 44.25 104 ILE A N 1
ATOM 852 C CA . ILE A 1 104 ? -37.859 10.142 0.079 1.00 44.25 104 ILE A CA 1
ATOM 853 C C . ILE A 1 104 ? -38.647 11.442 0.217 1.00 44.25 104 ILE A C 1
ATOM 855 O O . ILE A 1 104 ? -39.769 11.500 -0.328 1.00 44.25 104 ILE A O 1
#